Protein AF-A0A4R1M1G7-F1 (afdb_monomer_lite)

Structure (mmCIF, N/CA/C/O backbone):
data_AF-A0A4R1M1G7-F1
#
_entry.id   AF-A0A4R1M1G7-F1
#
loop_
_atom_site.group_PDB
_atom_site.id
_atom_site.type_symbol
_atom_site.label_atom_id
_atom_site.label_alt_id
_atom_site.label_comp_id
_atom_site.label_asym_id
_atom_site.label_entity_id
_atom_site.label_seq_id
_atom_site.pdbx_PDB_ins_code
_atom_site.Cartn_x
_atom_site.Cartn_y
_atom_site.Cartn_z
_atom_site.occupancy
_atom_site.B_iso_or_equiv
_atom_site.auth_seq_id
_atom_site.auth_comp_id
_atom_site.auth_asym_id
_atom_site.auth_atom_id
_atom_site.pdbx_PDB_model_num
ATOM 1 N N . MET A 1 1 ? -12.363 15.027 14.668 1.00 45.88 1 MET A N 1
ATOM 2 C CA . MET A 1 1 ? -13.048 14.377 13.526 1.00 45.88 1 MET A CA 1
ATOM 3 C C . MET A 1 1 ? -12.439 12.985 13.358 1.00 45.88 1 MET A C 1
ATOM 5 O O . MET A 1 1 ? -11.271 12.907 13.006 1.00 45.88 1 MET A O 1
ATOM 9 N N . LYS A 1 2 ? -13.139 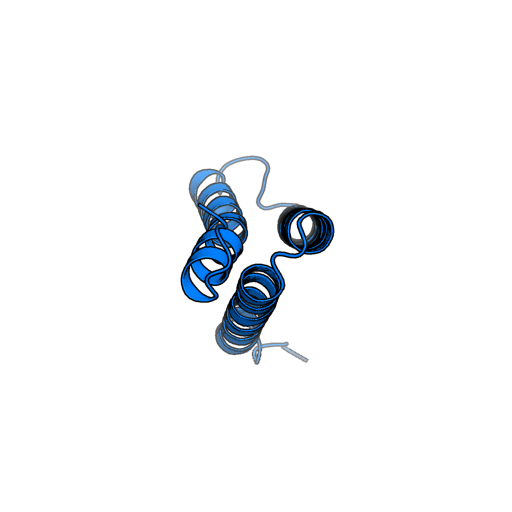11.892 13.710 1.00 56.38 2 LYS A N 1
ATOM 10 C CA . LYS A 1 2 ? -12.606 10.528 13.500 1.00 56.38 2 LYS A CA 1
ATOM 11 C C . LYS A 1 2 ? -12.505 10.292 11.987 1.00 56.38 2 LYS A C 1
ATOM 13 O O . LYS A 1 2 ? -13.529 10.260 11.309 1.00 56.38 2 LYS A O 1
ATOM 18 N N . ILE A 1 3 ? -11.290 10.151 11.458 1.00 61.41 3 ILE A N 1
ATOM 19 C CA . ILE A 1 3 ? -11.023 9.895 10.032 1.00 61.41 3 ILE A CA 1
ATOM 20 C C . ILE A 1 3 ? -11.295 8.408 9.738 1.00 61.41 3 ILE A C 1
ATOM 22 O O . ILE A 1 3 ? -10.386 7.626 9.470 1.00 61.41 3 ILE A O 1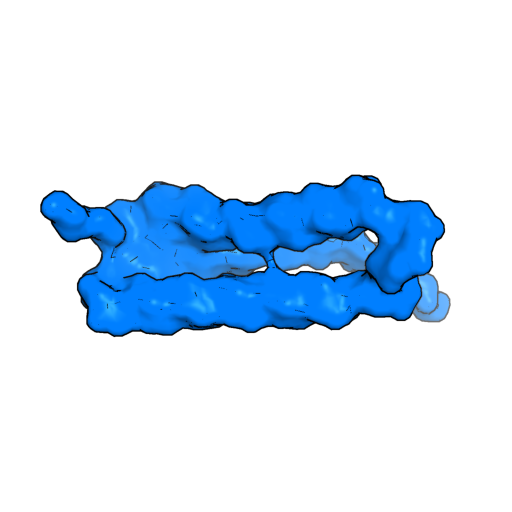
ATOM 26 N N . ASN A 1 4 ? -12.555 7.986 9.869 1.00 68.25 4 ASN A N 1
ATOM 27 C CA . ASN A 1 4 ? -13.000 6.612 9.622 1.00 68.25 4 ASN A CA 1
ATOM 28 C C . ASN A 1 4 ? -13.764 6.535 8.295 1.00 68.25 4 ASN A C 1
ATOM 30 O O . ASN A 1 4 ? -14.962 6.238 8.260 1.00 68.25 4 ASN A O 1
ATOM 34 N N . ASN A 1 5 ? -13.081 6.880 7.206 1.00 77.38 5 ASN A N 1
ATOM 35 C CA . ASN A 1 5 ? -13.670 6.891 5.877 1.00 77.38 5 ASN A CA 1
ATOM 36 C C . ASN A 1 5 ? -12.853 5.999 4.943 1.00 77.38 5 ASN A C 1
ATOM 38 O O . ASN A 1 5 ? -11.648 6.193 4.779 1.00 77.38 5 ASN A O 1
ATOM 42 N N . PHE A 1 6 ? -13.534 5.048 4.307 1.00 76.81 6 PHE A N 1
ATOM 43 C CA . PHE A 1 6 ? -12.944 4.086 3.378 1.00 76.81 6 PHE A CA 1
ATOM 44 C C . PHE A 1 6 ? -12.172 4.774 2.246 1.00 76.81 6 PHE A C 1
ATOM 46 O O . PHE A 1 6 ? -11.068 4.360 1.895 1.00 76.81 6 PHE A O 1
ATOM 53 N N . ILE A 1 7 ? -12.719 5.878 1.731 1.00 79.00 7 ILE A N 1
ATOM 54 C CA . ILE A 1 7 ? -12.100 6.667 0.660 1.00 79.00 7 ILE A CA 1
ATOM 55 C C . ILE A 1 7 ? -10.771 7.264 1.133 1.00 79.00 7 ILE A C 1
ATOM 57 O O . ILE A 1 7 ? -9.778 7.194 0.419 1.00 79.00 7 ILE A O 1
ATOM 61 N N . ILE A 1 8 ? -10.720 7.794 2.359 1.00 78.38 8 ILE A N 1
ATOM 62 C CA . ILE A 1 8 ? -9.501 8.407 2.904 1.00 78.38 8 ILE A CA 1
ATOM 63 C C . ILE A 1 8 ? -8.421 7.345 3.119 1.00 78.38 8 ILE A C 1
ATOM 65 O O . ILE A 1 8 ? -7.274 7.554 2.736 1.00 78.38 8 ILE A O 1
ATOM 69 N N . GLY A 1 9 ? -8.798 6.182 3.655 1.00 74.38 9 GLY A N 1
ATOM 70 C CA . GLY A 1 9 ? -7.895 5.036 3.746 1.00 74.38 9 GLY A CA 1
ATOM 71 C C . GLY A 1 9 ? -7.356 4.594 2.384 1.00 74.38 9 GLY A C 1
ATOM 72 O O . GLY A 1 9 ? -6.159 4.371 2.239 1.00 74.38 9 GLY A O 1
ATOM 73 N N . SER A 1 10 ? -8.214 4.549 1.364 1.00 76.75 10 SER A N 1
ATOM 74 C CA . SER A 1 10 ? -7.820 4.179 -0.002 1.00 76.75 10 SER A CA 1
ATOM 75 C C . SER A 1 10 ? -6.853 5.194 -0.622 1.00 76.75 10 SER A C 1
ATOM 77 O O . SER A 1 10 ? -5.851 4.813 -1.216 1.00 76.75 10 SER A O 1
ATOM 79 N N . VAL A 1 11 ? -7.093 6.495 -0.441 1.00 79.12 11 VAL A N 1
ATOM 80 C CA . VAL A 1 11 ? -6.173 7.536 -0.929 1.00 79.12 11 VAL A CA 1
ATOM 81 C C . VAL A 1 11 ? -4.819 7.419 -0.229 1.00 79.12 11 VAL A C 1
ATOM 83 O O . VAL A 1 11 ? -3.789 7.410 -0.893 1.00 79.12 11 VAL A O 1
ATOM 86 N N . ILE A 1 12 ? -4.804 7.249 1.095 1.00 77.50 12 ILE A N 1
ATOM 87 C CA . ILE A 1 12 ? -3.558 7.133 1.869 1.00 77.50 12 ILE A CA 1
ATOM 88 C C . ILE A 1 12 ? -2.783 5.859 1.502 1.00 77.50 12 ILE A C 1
ATOM 90 O O . ILE A 1 12 ? -1.562 5.906 1.358 1.00 77.50 12 ILE A O 1
ATOM 94 N N . GLY A 1 13 ? -3.477 4.737 1.291 1.00 74.75 13 GLY A N 1
ATOM 95 C CA . GLY A 1 13 ? -2.862 3.484 0.849 1.00 74.75 13 GLY A CA 1
ATOM 96 C C . GLY A 1 13 ? -2.239 3.565 -0.548 1.00 74.75 13 GLY A C 1
ATOM 97 O O . GLY A 1 13 ? -1.242 2.894 -0.800 1.00 74.75 13 GLY A O 1
ATOM 98 N N . ALA A 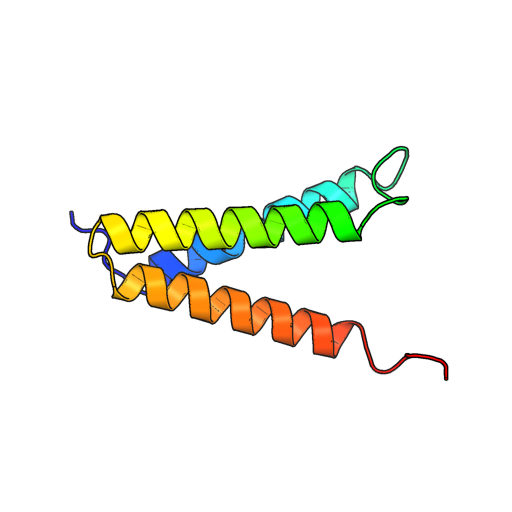1 14 ? -2.770 4.416 -1.434 1.00 74.88 14 ALA A N 1
ATOM 99 C CA . ALA A 1 14 ? -2.231 4.633 -2.778 1.00 74.88 14 ALA A CA 1
ATOM 100 C C . ALA A 1 14 ? -0.987 5.540 -2.806 1.00 74.88 14 ALA A C 1
ATOM 102 O O . ALA A 1 14 ? -0.159 5.420 -3.710 1.00 74.88 14 ALA A O 1
ATOM 103 N N . VAL A 1 15 ? -0.819 6.421 -1.813 1.00 78.69 15 VAL A N 1
ATOM 104 C CA . VAL A 1 15 ? 0.304 7.375 -1.763 1.00 78.69 15 VAL A CA 1
ATOM 105 C C . VAL A 1 15 ? 1.650 6.651 -1.699 1.00 78.69 15 VAL A C 1
ATOM 107 O O . VAL A 1 15 ? 2.582 7.023 -2.406 1.00 78.69 15 VAL A O 1
ATOM 110 N N . VAL A 1 16 ? 1.756 5.585 -0.904 1.00 73.06 16 VAL A N 1
ATOM 111 C CA . VAL A 1 16 ? 3.004 4.816 -0.752 1.00 73.06 16 VAL A CA 1
ATOM 112 C C . VAL A 1 16 ? 3.486 4.178 -2.063 1.00 73.06 16 VAL A C 1
ATOM 114 O O . VAL A 1 16 ? 4.617 4.461 -2.464 1.00 73.06 16 VAL A O 1
ATOM 117 N N . PRO A 1 17 ? 2.691 3.342 -2.762 1.00 71.38 17 PRO A N 1
ATOM 118 C CA . PRO A 1 17 ? 3.119 2.757 -4.028 1.00 71.38 17 PRO A CA 1
ATOM 119 C C . PRO A 1 17 ? 3.371 3.821 -5.103 1.00 71.38 17 PRO A C 1
ATOM 121 O O . PRO A 1 17 ? 4.299 3.664 -5.892 1.00 71.38 17 PRO A O 1
ATOM 124 N N . MET A 1 18 ? 2.624 4.931 -5.101 1.00 73.44 18 MET A N 1
ATOM 125 C CA . MET A 1 18 ? 2.846 6.038 -6.036 1.00 73.44 18 MET A CA 1
ATOM 126 C C . MET A 1 18 ? 4.182 6.753 -5.791 1.00 73.44 18 MET A C 1
ATOM 128 O O . MET A 1 18 ? 4.911 7.031 -6.741 1.00 73.44 18 MET A O 1
ATOM 132 N N . ILE A 1 19 ? 4.552 6.985 -4.527 1.00 75.00 19 ILE A N 1
ATOM 133 C CA . ILE A 1 19 ? 5.862 7.536 -4.154 1.00 75.00 19 ILE A CA 1
ATOM 134 C C . ILE A 1 19 ? 6.985 6.597 -4.604 1.00 75.00 19 ILE A C 1
ATOM 136 O O . ILE A 1 19 ? 7.958 7.058 -5.196 1.00 75.00 19 ILE A O 1
ATOM 140 N N . VAL A 1 20 ? 6.847 5.288 -4.376 1.00 71.75 20 VAL A N 1
ATOM 141 C CA . VAL A 1 20 ? 7.861 4.303 -4.788 1.00 71.75 20 VAL A CA 1
ATOM 142 C C . VAL A 1 20 ? 7.995 4.238 -6.309 1.00 71.75 20 VAL A C 1
ATOM 144 O O . VAL A 1 20 ? 9.115 4.231 -6.817 1.00 71.75 20 VAL A O 1
ATOM 147 N N . TYR A 1 21 ? 6.882 4.261 -7.040 1.00 71.25 21 TYR A N 1
ATOM 148 C CA . TYR A 1 21 ? 6.891 4.304 -8.500 1.00 71.25 21 TYR A CA 1
ATOM 149 C C . TYR A 1 21 ? 7.599 5.561 -9.031 1.00 71.25 21 TYR A C 1
ATOM 151 O O . TYR A 1 21 ? 8.487 5.459 -9.878 1.00 71.25 21 TYR A O 1
ATOM 159 N N . LEU A 1 22 ? 7.286 6.737 -8.473 1.00 73.00 22 LEU A N 1
ATOM 160 C CA . LEU A 1 22 ? 7.956 7.993 -8.826 1.00 73.00 22 LEU A CA 1
ATOM 161 C C . LEU A 1 22 ? 9.453 7.957 -8.491 1.00 73.00 22 LEU A C 1
ATOM 163 O O . LEU A 1 22 ? 10.269 8.377 -9.306 1.00 73.00 22 LEU A O 1
ATOM 167 N N . LEU A 1 23 ? 9.834 7.418 -7.330 1.00 70.56 23 LEU A N 1
ATOM 168 C CA . LEU A 1 23 ? 11.236 7.256 -6.928 1.00 70.56 23 LEU A CA 1
ATOM 169 C C . LEU A 1 23 ? 12.022 6.381 -7.907 1.00 70.56 23 LEU A C 1
ATOM 171 O O . LEU A 1 23 ? 13.152 6.736 -8.246 1.00 70.56 23 LEU A O 1
ATOM 175 N N . ILE A 1 24 ? 11.430 5.274 -8.367 1.00 69.31 24 ILE A N 1
ATOM 176 C CA . ILE A 1 24 ? 12.026 4.393 -9.380 1.00 69.31 24 ILE A CA 1
ATOM 177 C C . ILE A 1 24 ? 12.184 5.143 -10.705 1.00 69.31 24 ILE A C 1
ATOM 179 O O . ILE A 1 24 ? 13.267 5.117 -11.289 1.00 69.31 24 ILE A O 1
ATOM 183 N N . GLN A 1 25 ? 11.140 5.847 -11.148 1.00 69.81 25 GLN A N 1
ATOM 184 C CA . GLN A 1 25 ? 11.128 6.527 -12.442 1.00 69.81 25 GLN A CA 1
ATOM 185 C C . GLN A 1 25 ? 12.084 7.731 -12.499 1.00 69.81 25 GLN A C 1
ATOM 187 O O . GLN A 1 25 ? 12.747 7.939 -13.513 1.00 69.81 25 GLN A O 1
ATOM 192 N N . PHE A 1 26 ? 12.221 8.493 -11.409 1.00 68.88 26 PHE A N 1
ATOM 193 C CA . PHE A 1 26 ? 13.167 9.615 -11.330 1.00 68.88 26 PHE A CA 1
ATOM 194 C C . PHE A 1 26 ? 14.629 9.173 -11.154 1.00 68.88 26 PHE A C 1
ATOM 196 O O . PHE A 1 26 ? 15.534 9.917 -11.525 1.00 68.88 26 PHE A O 1
ATOM 203 N N . ASN A 1 27 ? 14.887 7.976 -10.614 1.00 66.19 27 ASN A N 1
ATOM 204 C CA . ASN A 1 27 ? 16.244 7.475 -10.354 1.00 66.19 27 ASN A CA 1
ATOM 205 C C . ASN A 1 27 ? 16.700 6.361 -11.309 1.00 66.19 27 ASN A C 1
ATOM 207 O O . ASN A 1 27 ? 17.634 5.619 -10.980 1.00 66.19 27 ASN A O 1
ATOM 211 N N . SER A 1 28 ? 16.114 6.262 -12.508 1.00 58.09 28 SER A N 1
ATOM 212 C CA . SER A 1 28 ? 16.537 5.300 -13.543 1.00 58.09 28 SER A CA 1
ATOM 213 C C . SER A 1 28 ? 18.024 5.391 -13.934 1.00 58.09 28 SER A C 1
ATOM 215 O O . SER A 1 28 ? 18.523 4.485 -14.592 1.00 58.09 28 SER A O 1
ATOM 217 N N . GLY A 1 29 ? 18.744 6.441 -13.518 1.00 54.00 29 GLY A N 1
ATOM 218 C CA . GLY A 1 29 ? 20.138 6.686 -13.884 1.00 54.00 29 GLY A CA 1
ATOM 219 C C . GLY A 1 29 ? 21.197 5.826 -13.184 1.00 54.00 29 GLY A C 1
ATOM 220 O O . GLY A 1 29 ? 22.036 5.279 -13.881 1.00 54.00 29 GLY A O 1
ATOM 221 N N . ASN A 1 30 ? 21.231 5.717 -11.843 1.00 56.78 30 ASN A N 1
ATOM 222 C CA . ASN A 1 30 ? 22.526 5.409 -11.191 1.00 56.78 30 ASN A CA 1
ATOM 223 C C . ASN A 1 30 ? 22.550 4.444 -9.985 1.00 56.78 30 ASN A C 1
ATOM 225 O O . ASN A 1 30 ? 23.633 3.991 -9.636 1.00 56.78 30 ASN A O 1
ATOM 229 N N . PHE A 1 31 ? 21.431 4.086 -9.341 1.00 54.81 31 PHE A N 1
ATOM 230 C CA . PHE A 1 31 ? 21.486 3.213 -8.139 1.00 54.81 31 PHE A CA 1
ATOM 231 C C . PHE A 1 31 ? 20.293 2.265 -7.955 1.00 54.81 31 PHE A C 1
ATOM 233 O O . PHE A 1 31 ? 20.414 1.220 -7.316 1.00 54.81 31 PHE A O 1
ATOM 240 N N . ILE A 1 32 ? 19.134 2.613 -8.515 1.00 54.66 32 ILE A N 1
ATOM 241 C CA . ILE A 1 32 ? 17.857 1.959 -8.205 1.00 54.66 32 ILE A CA 1
ATOM 242 C C . ILE A 1 32 ? 17.523 0.810 -9.173 1.00 54.66 32 ILE A C 1
ATOM 244 O O . ILE A 1 32 ? 16.875 -0.161 -8.780 1.00 54.66 32 ILE A O 1
ATOM 248 N N . ASN A 1 33 ? 18.067 0.838 -10.392 1.00 55.88 33 ASN A N 1
ATOM 249 C CA . ASN A 1 33 ? 17.819 -0.191 -11.407 1.00 55.88 33 ASN A CA 1
ATOM 250 C C . ASN A 1 33 ? 18.351 -1.587 -11.031 1.00 55.88 33 ASN A C 1
ATOM 252 O O . ASN A 1 33 ? 17.822 -2.588 -11.501 1.00 55.88 33 ASN A O 1
ATOM 256 N N . ASN A 1 34 ? 19.353 -1.679 -10.149 1.00 56.69 34 ASN A N 1
ATOM 257 C CA . ASN A 1 34 ? 19.953 -2.967 -9.785 1.00 56.69 34 ASN A CA 1
ATOM 258 C C . ASN A 1 34 ? 19.180 -3.734 -8.702 1.00 56.69 34 ASN A C 1
ATOM 260 O O . ASN A 1 34 ? 19.425 -4.927 -8.524 1.00 56.69 34 ASN A O 1
ATOM 264 N N . LYS A 1 35 ? 18.267 -3.091 -7.955 1.00 59.88 35 LYS A N 1
ATOM 265 C CA . LYS A 1 35 ? 17.478 -3.757 -6.898 1.00 59.88 35 LYS A CA 1
ATOM 266 C C . LYS A 1 35 ? 16.017 -3.279 -6.844 1.00 59.88 35 LYS A C 1
ATOM 268 O O . LYS A 1 35 ? 15.565 -2.844 -5.781 1.00 59.88 35 LYS A O 1
ATOM 273 N N . PRO A 1 36 ? 15.240 -3.423 -7.934 1.00 65.00 36 PRO A N 1
ATOM 274 C CA . PRO A 1 36 ? 13.821 -3.059 -7.946 1.00 65.00 36 PRO A CA 1
ATOM 275 C C . PRO A 1 36 ? 13.031 -3.792 -6.848 1.00 65.00 36 PRO A C 1
ATOM 277 O O . PRO A 1 36 ? 12.191 -3.195 -6.181 1.00 65.00 36 PRO A O 1
ATOM 280 N N . PHE A 1 37 ? 13.379 -5.053 -6.562 1.00 66.56 37 PHE A N 1
ATOM 281 C CA . PHE A 1 37 ? 12.767 -5.849 -5.490 1.00 66.56 37 PHE A CA 1
ATOM 282 C C . PHE A 1 37 ? 12.865 -5.218 -4.094 1.00 66.56 37 PHE A C 1
ATOM 284 O O . PHE A 1 37 ? 11.921 -5.327 -3.315 1.00 66.56 37 PHE A O 1
ATOM 291 N N . ALA A 1 38 ? 13.971 -4.542 -3.763 1.00 69.75 38 ALA A N 1
ATOM 292 C CA . ALA A 1 38 ? 14.144 -3.935 -2.441 1.00 69.75 38 ALA A CA 1
ATOM 293 C C . ALA A 1 38 ? 13.192 -2.745 -2.232 1.00 69.75 38 ALA A C 1
ATOM 295 O O . ALA A 1 38 ? 12.656 -2.557 -1.141 1.00 69.75 38 ALA A O 1
ATOM 296 N N . LEU A 1 39 ? 12.938 -1.975 -3.293 1.00 68.81 39 LEU A N 1
ATOM 297 C CA . LEU A 1 39 ? 12.011 -0.843 -3.265 1.00 68.81 39 LEU A CA 1
ATOM 298 C C . LEU A 1 39 ? 10.553 -1.295 -3.212 1.00 68.81 39 LEU A C 1
ATOM 300 O O . LEU A 1 39 ? 9.778 -0.735 -2.440 1.00 68.81 39 LEU A O 1
ATOM 304 N N . TYR A 1 40 ? 10.191 -2.348 -3.950 1.00 71.19 40 TYR A N 1
ATOM 305 C CA . TYR A 1 40 ? 8.875 -2.973 -3.802 1.00 71.19 40 TYR A CA 1
ATOM 306 C C . TYR A 1 40 ? 8.679 -3.547 -2.392 1.00 71.19 40 TYR A C 1
ATOM 308 O O . TYR A 1 40 ? 7.624 -3.348 -1.793 1.00 71.19 40 TYR A O 1
ATOM 316 N N . GLY A 1 41 ? 9.707 -4.178 -1.816 1.00 73.69 41 GLY A N 1
ATOM 317 C CA . GLY A 1 41 ? 9.685 -4.643 -0.426 1.00 73.69 41 GLY A CA 1
ATOM 318 C C . GLY A 1 41 ? 9.467 -3.506 0.580 1.00 73.69 41 GLY A C 1
ATOM 319 O O . GLY A 1 41 ? 8.651 -3.637 1.493 1.00 73.69 41 GLY A O 1
ATOM 320 N N . LEU A 1 42 ? 10.125 -2.359 0.380 1.00 75.94 42 LEU A N 1
ATOM 321 C CA . LEU A 1 42 ? 9.892 -1.147 1.174 1.00 75.94 42 LEU A CA 1
ATOM 322 C C . LEU A 1 42 ? 8.464 -0.609 1.019 1.00 75.94 42 LEU A C 1
ATOM 324 O O . LEU A 1 42 ? 7.858 -0.217 2.015 1.00 75.94 42 LEU A O 1
ATOM 328 N N . ALA A 1 43 ? 7.906 -0.631 -0.194 1.00 73.31 43 ALA A N 1
ATOM 329 C CA . ALA A 1 43 ? 6.519 -0.236 -0.438 1.00 73.31 43 ALA A CA 1
ATOM 330 C C . ALA A 1 43 ? 5.545 -1.100 0.373 1.00 73.31 43 ALA A C 1
ATOM 332 O O . ALA A 1 43 ? 4.655 -0.574 1.041 1.00 73.31 43 ALA A O 1
ATOM 333 N N . VAL A 1 44 ? 5.747 -2.422 0.360 1.00 76.88 44 VAL A N 1
ATOM 334 C CA . VAL A 1 44 ? 4.938 -3.381 1.125 1.00 76.88 44 VAL A CA 1
ATOM 335 C C . VAL A 1 44 ? 5.082 -3.142 2.629 1.00 76.88 44 VAL A C 1
ATOM 337 O O . VAL A 1 44 ? 4.077 -3.090 3.336 1.00 76.88 44 VAL A O 1
ATOM 340 N N . LEU A 1 45 ? 6.305 -2.931 3.125 1.00 80.50 45 LEU A N 1
ATOM 341 C CA . LEU A 1 45 ? 6.557 -2.633 4.540 1.00 80.50 45 LEU A CA 1
ATOM 342 C C . LEU A 1 45 ? 5.850 -1.357 5.002 1.00 80.50 45 LEU A C 1
ATOM 344 O O . LEU A 1 45 ? 5.198 -1.359 6.046 1.00 80.50 45 LEU A O 1
ATOM 348 N N . LEU A 1 46 ? 5.944 -0.279 4.224 1.00 80.94 46 LEU A N 1
ATOM 349 C CA . LEU A 1 46 ? 5.253 0.975 4.523 1.00 80.94 46 LEU A CA 1
ATOM 350 C C . LEU A 1 46 ? 3.732 0.796 4.501 1.00 80.94 46 LEU A C 1
ATOM 352 O O . LEU A 1 46 ? 3.044 1.321 5.375 1.00 80.94 46 LEU A O 1
ATOM 356 N N . ASN A 1 47 ? 3.210 0.011 3.559 1.00 81.88 47 ASN A N 1
ATOM 357 C CA . ASN A 1 47 ? 1.786 -0.296 3.479 1.00 81.88 47 ASN A CA 1
ATOM 358 C C . ASN A 1 47 ? 1.282 -1.034 4.733 1.00 81.88 47 ASN A C 1
ATOM 360 O O . ASN A 1 47 ? 0.287 -0.639 5.346 1.00 81.88 47 ASN A O 1
ATOM 364 N N . LEU A 1 48 ? 2.039 -2.037 5.190 1.00 80.38 48 LEU A N 1
ATOM 365 C CA . LEU A 1 48 ? 1.764 -2.760 6.434 1.00 80.38 48 LEU A CA 1
ATOM 366 C C . LEU A 1 48 ? 1.859 -1.857 7.671 1.00 80.38 48 LEU A C 1
ATOM 368 O O . LEU A 1 48 ? 1.060 -1.993 8.599 1.00 80.38 48 LEU A O 1
ATOM 372 N N . LEU A 1 49 ? 2.807 -0.917 7.696 1.00 83.69 49 LEU A N 1
ATOM 373 C CA . LEU A 1 49 ? 2.985 0.015 8.810 1.00 83.69 49 LEU A CA 1
ATOM 374 C C . LEU A 1 49 ? 1.822 1.012 8.903 1.00 83.69 49 LEU A C 1
ATOM 376 O O . LEU A 1 49 ? 1.303 1.255 9.994 1.00 83.69 49 LEU A O 1
ATOM 380 N N . ILE A 1 50 ? 1.353 1.510 7.757 1.00 79.56 50 ILE A N 1
ATOM 381 C CA . ILE A 1 50 ? 0.145 2.335 7.657 1.00 79.56 50 ILE A CA 1
ATOM 382 C C . ILE A 1 50 ? -1.074 1.548 8.139 1.00 79.56 50 ILE A C 1
ATOM 384 O O . ILE A 1 50 ? -1.804 2.030 9.005 1.00 79.56 50 ILE A O 1
ATOM 388 N N . MET A 1 51 ? -1.275 0.324 7.646 1.00 78.38 51 MET A N 1
ATOM 389 C CA . MET A 1 51 ? -2.369 -0.541 8.097 1.00 78.38 51 MET A CA 1
ATOM 390 C C . MET A 1 51 ? -2.329 -0.731 9.619 1.00 78.38 51 MET A C 1
ATOM 392 O O . MET A 1 51 ? -3.348 -0.554 10.289 1.00 78.38 51 MET A O 1
ATOM 396 N N . ARG A 1 52 ? -1.151 -1.028 10.182 1.00 81.62 52 ARG A N 1
ATOM 397 C CA . ARG A 1 52 ? -0.971 -1.205 11.629 1.00 81.62 52 ARG A CA 1
ATOM 398 C C . ARG A 1 52 ? -1.323 0.057 12.415 1.00 81.62 52 ARG A C 1
ATOM 400 O O . ARG A 1 52 ? -1.964 -0.053 13.457 1.00 81.62 52 ARG A O 1
ATOM 407 N N . TYR A 1 53 ? -0.960 1.233 11.908 1.00 82.44 53 TYR A N 1
ATOM 408 C CA . TYR A 1 53 ? -1.367 2.506 12.498 1.00 82.44 53 TYR A CA 1
ATOM 409 C C . TYR A 1 53 ? -2.897 2.654 12.475 1.00 82.44 53 TYR A C 1
ATOM 411 O O . TYR A 1 53 ? -3.505 2.844 13.522 1.00 82.44 53 TYR A O 1
ATOM 419 N N . PHE A 1 54 ? -3.555 2.468 11.327 1.00 80.12 54 PHE A N 1
ATOM 420 C CA . PHE A 1 54 ? -5.019 2.590 11.225 1.00 80.12 54 PHE A CA 1
ATOM 421 C C . PHE A 1 54 ? -5.784 1.614 12.132 1.00 80.12 54 PHE A C 1
ATOM 423 O O . PHE A 1 54 ? -6.796 2.000 12.722 1.00 80.12 54 PHE A O 1
ATOM 430 N N . PHE A 1 55 ? -5.294 0.382 12.290 1.00 75.88 55 PHE A N 1
ATOM 431 C CA . PHE A 1 55 ? -5.874 -0.581 13.231 1.00 75.88 55 PHE A CA 1
ATOM 432 C C . PHE A 1 55 ? -5.696 -0.162 14.692 1.00 75.88 55 PHE A C 1
ATOM 434 O O . PHE A 1 55 ? -6.617 -0.347 15.484 1.00 75.88 55 PHE A O 1
ATOM 441 N N . HIS A 1 56 ? -4.557 0.439 15.047 1.00 80.81 56 HIS A N 1
ATOM 442 C CA . HIS A 1 56 ? -4.302 0.909 16.409 1.00 80.81 56 HIS A CA 1
ATOM 443 C C . HIS A 1 56 ? -5.259 2.032 16.846 1.00 80.81 56 HIS A C 1
ATOM 445 O O . HIS A 1 56 ? -5.603 2.120 18.019 1.00 80.81 56 HIS A O 1
ATOM 451 N N . PHE A 1 57 ? -5.742 2.848 15.903 1.00 80.94 57 PHE A N 1
ATOM 452 C CA . PHE A 1 57 ? -6.705 3.928 16.161 1.00 80.94 57 PHE A CA 1
ATOM 453 C C . PHE A 1 57 ? -8.180 3.519 15.973 1.00 80.94 57 PHE A C 1
ATOM 455 O O . PHE A 1 57 ? -9.048 4.393 15.896 1.00 80.94 57 PHE A O 1
ATOM 462 N N . GLU A 1 58 ? -8.481 2.217 15.869 1.00 79.38 58 GLU A N 1
ATOM 463 C CA . GLU A 1 58 ? -9.836 1.681 15.619 1.00 79.38 58 GLU A CA 1
ATOM 464 C C . GLU A 1 58 ? -10.496 2.230 14.333 1.00 79.38 58 GLU A C 1
ATOM 466 O O . GLU A 1 58 ? -11.721 2.295 14.201 1.00 79.38 58 GLU A O 1
ATOM 471 N N . LEU A 1 59 ? -9.695 2.650 13.350 1.00 80.81 59 LEU A N 1
ATOM 472 C CA . LEU A 1 59 ? -10.174 3.236 12.095 1.00 80.81 59 LEU A CA 1
ATOM 473 C C . LEU A 1 59 ? -10.440 2.135 11.061 1.00 80.81 59 LEU A C 1
ATOM 475 O O . LEU A 1 59 ? -9.821 2.086 9.994 1.00 80.81 59 LEU A O 1
ATOM 479 N N . THR A 1 60 ? -11.364 1.230 11.388 1.00 78.69 60 THR A N 1
ATOM 480 C CA . THR A 1 60 ? -11.595 -0.022 10.651 1.00 78.69 60 THR A CA 1
ATOM 481 C C . THR A 1 60 ? -11.914 0.199 9.170 1.00 78.69 60 THR A C 1
ATOM 483 O O . THR A 1 60 ? -11.395 -0.528 8.326 1.00 78.69 60 THR A O 1
ATOM 486 N N . ARG A 1 61 ? -12.711 1.223 8.816 1.00 78.88 61 ARG A N 1
ATOM 487 C CA . ARG A 1 61 ? -13.062 1.492 7.405 1.00 78.88 61 ARG A CA 1
ATOM 488 C C . ARG A 1 61 ? -11.871 2.021 6.616 1.00 78.88 61 ARG A C 1
ATOM 490 O O . ARG A 1 61 ? -11.699 1.665 5.456 1.00 78.88 61 ARG A O 1
ATOM 497 N N . SER A 1 62 ? -11.044 2.855 7.239 1.00 81.62 62 SER A N 1
ATOM 498 C CA . SER A 1 62 ? -9.835 3.383 6.605 1.00 81.62 62 SER A CA 1
ATOM 499 C C . SER A 1 62 ? -8.804 2.268 6.395 1.00 81.62 62 SER A C 1
ATOM 501 O O . SER A 1 62 ? -8.248 2.156 5.307 1.00 81.62 62 SER A O 1
ATOM 503 N N . ALA A 1 63 ? -8.620 1.379 7.377 1.00 78.94 63 ALA A N 1
ATOM 504 C CA . ALA A 1 63 ? -7.759 0.204 7.227 1.00 78.94 63 ALA A CA 1
ATOM 505 C C . ALA A 1 63 ? -8.224 -0.716 6.081 1.00 78.94 63 ALA A C 1
ATOM 507 O O . ALA A 1 63 ? -7.410 -1.140 5.263 1.00 78.94 63 ALA A O 1
ATOM 508 N N . GLN A 1 64 ? -9.533 -0.966 5.968 1.00 83.94 64 GLN A N 1
ATOM 509 C CA . GLN A 1 64 ? -10.110 -1.723 4.849 1.00 83.94 64 GLN A CA 1
ATOM 510 C C . GLN A 1 64 ? -9.843 -1.056 3.492 1.00 83.94 64 GLN A C 1
ATOM 512 O O . GLN A 1 64 ? -9.525 -1.752 2.532 1.00 83.94 64 GLN A O 1
ATOM 517 N N . GLY A 1 65 ? -9.918 0.277 3.417 1.00 83.38 65 GLY A N 1
ATOM 518 C CA . GLY A 1 65 ? -9.584 1.037 2.207 1.00 83.38 65 GLY A CA 1
ATOM 519 C C . GLY A 1 65 ? -8.121 0.888 1.789 1.00 83.38 65 GLY A C 1
ATOM 520 O O . GLY A 1 65 ? -7.842 0.647 0.616 1.00 83.38 65 GLY A O 1
ATOM 521 N N . VAL A 1 66 ? -7.192 0.952 2.750 1.00 82.38 66 VAL A N 1
ATOM 522 C CA . VAL A 1 66 ? -5.755 0.723 2.504 1.00 82.38 66 VAL A CA 1
ATOM 523 C C . VAL A 1 66 ? -5.525 -0.682 1.941 1.00 82.38 66 VAL A C 1
ATOM 525 O O . VAL A 1 66 ? -4.838 -0.836 0.935 1.00 82.38 66 VAL A O 1
ATOM 528 N N . ILE A 1 67 ? -6.128 -1.713 2.535 1.00 83.44 67 ILE A N 1
ATOM 529 C CA . ILE A 1 67 ? -5.973 -3.095 2.053 1.00 83.44 67 ILE A CA 1
ATOM 530 C C . ILE A 1 67 ? -6.548 -3.238 0.642 1.00 83.44 67 ILE A C 1
ATOM 532 O O . ILE A 1 67 ? -5.887 -3.784 -0.240 1.00 83.44 67 ILE A O 1
ATOM 536 N N . PHE A 1 68 ? -7.756 -2.713 0.416 1.00 85.50 68 PHE A N 1
ATOM 537 C CA . PHE A 1 68 ? -8.444 -2.814 -0.866 1.00 85.50 68 PHE A CA 1
ATOM 538 C C . PHE A 1 68 ? -7.644 -2.163 -1.996 1.00 85.50 68 PHE A C 1
ATOM 540 O O . PHE A 1 68 ? -7.393 -2.804 -3.014 1.00 85.50 68 PHE A O 1
ATOM 547 N N . ILE A 1 69 ? -7.190 -0.919 -1.815 1.00 83.00 69 ILE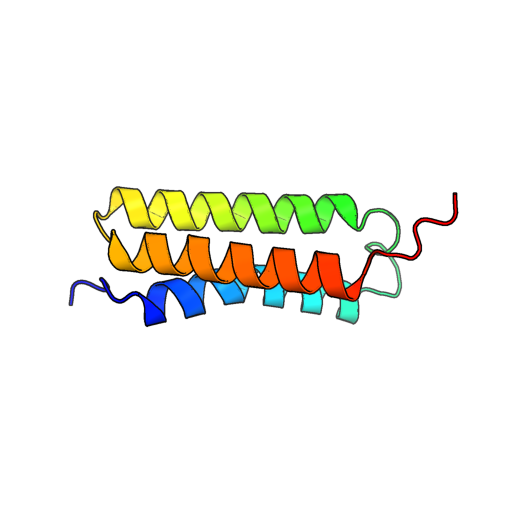 A N 1
ATOM 548 C CA . ILE A 1 69 ? -6.447 -0.219 -2.868 1.00 83.00 69 ILE A CA 1
ATOM 549 C C . ILE A 1 69 ? -5.102 -0.891 -3.153 1.00 83.00 69 ILE A C 1
ATOM 551 O O . ILE A 1 69 ? -4.687 -0.980 -4.304 1.00 83.00 69 ILE A O 1
ATOM 555 N N . THR A 1 70 ? -4.447 -1.421 -2.119 1.00 82.62 70 THR A N 1
ATOM 556 C CA . THR A 1 70 ? -3.170 -2.128 -2.258 1.00 82.62 70 THR A CA 1
ATOM 557 C C . THR A 1 70 ? -3.360 -3.406 -3.050 1.00 82.62 70 THR A C 1
ATOM 559 O O . THR A 1 70 ? -2.614 -3.659 -3.990 1.00 82.62 70 THR A O 1
ATOM 562 N N . PHE A 1 71 ? -4.412 -4.162 -2.736 1.00 84.50 71 PHE A N 1
ATOM 563 C CA . PHE A 1 71 ? -4.793 -5.34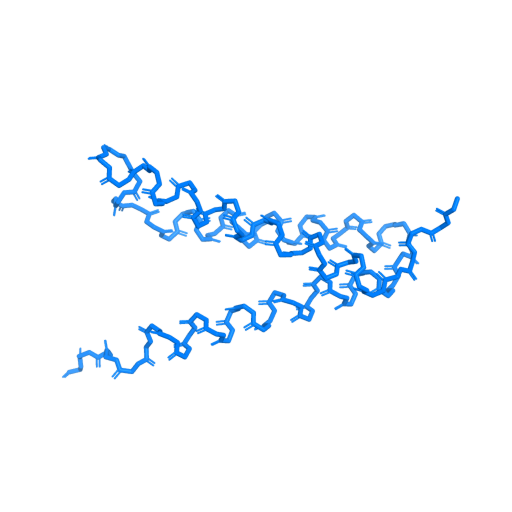6 -3.492 1.00 84.50 71 PHE A CA 1
ATOM 564 C C . PHE A 1 71 ? -5.084 -5.017 -4.963 1.00 84.50 71 PHE A C 1
ATOM 566 O O . PHE A 1 71 ? -4.561 -5.688 -5.850 1.00 84.50 71 PHE A O 1
ATOM 573 N N . VAL A 1 72 ? -5.853 -3.957 -5.234 1.00 86.56 72 VAL A N 1
ATOM 574 C CA . VAL A 1 72 ? -6.171 -3.515 -6.602 1.00 86.56 72 VAL A CA 1
ATOM 575 C C . VAL A 1 72 ? -4.912 -3.102 -7.367 1.00 86.56 72 VAL A C 1
ATOM 577 O O . VAL A 1 72 ? -4.744 -3.516 -8.510 1.00 86.56 72 VAL A O 1
ATOM 580 N N . ILE A 1 73 ? -4.003 -2.338 -6.753 1.00 79.06 73 ILE A N 1
ATOM 581 C CA . ILE A 1 73 ? -2.739 -1.921 -7.383 1.00 79.06 73 ILE A CA 1
ATOM 582 C C . ILE A 1 73 ? -1.841 -3.131 -7.648 1.00 79.06 73 ILE A C 1
ATOM 584 O O . ILE A 1 73 ? -1.286 -3.248 -8.737 1.00 79.06 73 ILE A O 1
ATOM 588 N N . THR A 1 74 ? -1.703 -4.049 -6.689 1.00 76.81 74 THR A N 1
ATOM 589 C CA . THR A 1 74 ? -0.921 -5.276 -6.881 1.00 76.81 74 THR A CA 1
ATOM 590 C C . THR A 1 74 ? -1.517 -6.143 -7.988 1.00 76.81 74 THR A C 1
ATOM 592 O O . THR A 1 74 ? -0.769 -6.604 -8.844 1.00 76.81 74 THR A O 1
ATOM 595 N N . MET A 1 75 ? -2.841 -6.319 -8.032 1.00 80.38 75 MET A N 1
ATOM 596 C CA . MET A 1 75 ? -3.519 -6.996 -9.143 1.00 80.38 75 MET A CA 1
ATOM 597 C C . MET A 1 75 ? -3.233 -6.291 -10.470 1.00 80.38 75 MET A C 1
ATOM 599 O O . MET A 1 75 ? -2.811 -6.943 -11.417 1.00 80.38 75 MET A O 1
ATOM 603 N N . ALA A 1 76 ? -3.397 -4.968 -10.536 1.00 80.19 76 ALA A N 1
ATOM 604 C CA . ALA A 1 76 ? -3.124 -4.194 -11.742 1.00 80.19 76 ALA A CA 1
ATOM 605 C C . ALA A 1 76 ? -1.666 -4.340 -12.204 1.00 80.19 76 ALA A C 1
ATOM 607 O O . ALA A 1 76 ? -1.427 -4.521 -13.392 1.00 80.19 76 ALA A O 1
ATOM 608 N N . LEU A 1 77 ? -0.697 -4.333 -11.284 1.00 69.88 77 LEU A N 1
ATOM 609 C CA . LEU A 1 77 ? 0.717 -4.569 -11.589 1.00 69.88 77 LEU A CA 1
ATOM 610 C C . LEU A 1 77 ? 0.972 -5.991 -12.099 1.00 69.88 77 LEU A C 1
ATOM 612 O O . LEU A 1 77 ? 1.670 -6.156 -13.097 1.00 69.88 77 LEU A O 1
ATOM 616 N N . LEU A 1 78 ? 0.394 -7.008 -11.453 1.00 69.88 78 LEU A N 1
ATOM 617 C CA . LEU A 1 78 ? 0.512 -8.403 -11.888 1.00 69.88 78 LEU A CA 1
ATOM 618 C C . LEU A 1 78 ? -0.062 -8.590 -13.298 1.00 69.88 78 LEU A C 1
ATOM 620 O O . LEU A 1 78 ? 0.605 -9.156 -14.163 1.00 69.88 78 LEU A O 1
ATOM 624 N N . PHE A 1 79 ? -1.255 -8.051 -13.555 1.00 77.69 79 PHE A N 1
ATOM 625 C CA . PHE A 1 79 ? -1.893 -8.116 -14.871 1.00 77.69 79 PHE A CA 1
ATOM 626 C C . PHE A 1 79 ? -1.202 -7.239 -15.922 1.00 77.69 79 PHE A C 1
ATOM 628 O O . PHE A 1 79 ? -1.206 -7.590 -17.098 1.00 77.69 79 PHE A O 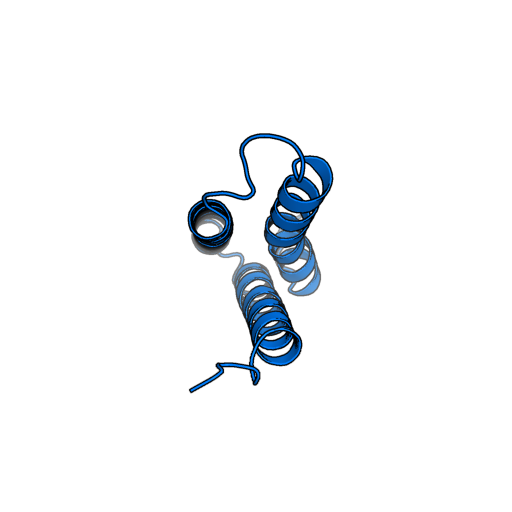1
ATOM 635 N N . SER A 1 80 ? -0.578 -6.129 -15.524 1.00 69.06 80 SER A N 1
ATOM 636 C CA . SER A 1 80 ? 0.161 -5.253 -16.439 1.00 69.06 80 SER A CA 1
ATOM 637 C C . SER A 1 80 ? 1.559 -5.781 -16.779 1.00 69.06 80 SER A C 1
ATOM 639 O O . SER A 1 80 ? 2.114 -5.365 -17.795 1.00 69.06 80 SER A O 1
ATOM 641 N N . GLY A 1 81 ? 2.152 -6.634 -15.936 1.00 63.25 81 GLY A N 1
ATOM 642 C CA . GLY A 1 81 ? 3.571 -6.998 -16.010 1.00 63.25 81 GLY A CA 1
ATOM 643 C C . GLY A 1 81 ? 3.882 -8.483 -16.209 1.00 63.25 81 GLY A C 1
ATOM 644 O O . GLY A 1 81 ? 5.047 -8.825 -16.399 1.00 63.25 81 GLY A O 1
ATOM 645 N N . SER A 1 82 ? 2.911 -9.399 -16.161 1.00 52.31 82 SER A N 1
ATOM 646 C CA . SER A 1 82 ? 3.206 -10.836 -16.283 1.00 52.31 82 SER A CA 1
ATOM 647 C C . SER A 1 82 ? 2.090 -11.643 -16.949 1.00 52.31 82 SER A C 1
ATOM 649 O O . SER A 1 82 ? 1.254 -12.246 -16.289 1.00 52.31 82 SER A O 1
ATOM 651 N N . PHE A 1 83 ? 2.176 -11.762 -18.276 1.00 48.03 83 PHE A N 1
ATOM 652 C CA . PHE A 1 83 ? 2.269 -13.090 -18.904 1.00 48.03 83 PHE A CA 1
ATOM 653 C C . PHE A 1 83 ? 3.307 -13.088 -20.046 1.00 48.03 83 PHE A C 1
ATOM 655 O O . PHE A 1 83 ? 3.083 -13.600 -21.136 1.00 48.03 83 PHE A O 1
ATOM 662 N N . LYS A 1 84 ? 4.468 -12.472 -19.791 1.00 42.09 84 LYS A N 1
ATOM 663 C CA . LYS A 1 84 ? 5.737 -12.796 -20.461 1.00 42.09 84 LYS A CA 1
ATOM 664 C C . LYS A 1 84 ? 6.713 -13.266 -19.389 1.00 42.09 84 LYS A C 1
ATOM 666 O O . LYS A 1 84 ? 7.666 -12.586 -19.032 1.00 42.09 84 LYS A O 1
ATOM 671 N N . ILE A 1 85 ? 6.377 -14.396 -18.782 1.00 52.25 85 ILE A N 1
ATOM 672 C CA . ILE A 1 85 ? 7.387 -15.243 -18.165 1.00 52.25 85 ILE A CA 1
ATOM 673 C C . ILE A 1 85 ? 7.815 -16.115 -19.340 1.00 52.25 85 ILE A C 1
ATOM 675 O O . ILE A 1 85 ? 7.093 -17.046 -19.686 1.00 52.25 85 ILE A O 1
ATOM 679 N N . ASP A 1 86 ? 8.868 -15.700 -20.049 1.00 45.19 86 ASP A N 1
ATOM 680 C CA . ASP A 1 86 ? 9.497 -16.555 -21.055 1.00 45.19 86 ASP A CA 1
ATOM 681 C C . ASP A 1 86 ? 9.966 -17.813 -20.309 1.00 45.19 86 ASP A C 1
ATOM 683 O O . ASP A 1 86 ? 10.890 -17.758 -19.492 1.00 45.19 86 ASP A O 1
ATOM 687 N N . MET A 1 87 ? 9.214 -18.896 -20.507 1.00 44.28 87 MET A N 1
ATOM 688 C CA . MET A 1 87 ? 9.542 -20.254 -20.085 1.00 44.28 87 MET A CA 1
ATOM 689 C C . MET A 1 87 ? 10.330 -20.940 -21.194 1.00 44.28 87 MET A C 1
ATOM 691 O O . MET A 1 87 ? 9.983 -20.714 -22.376 1.00 44.28 87 MET A O 1
#

Foldseek 3Di:
DLPLALVQLLVVLVVLVVVLVVVCVVPVDDPCVVCVVVSVVVSVVVLVVSLVVCVVSVSVSSSVSSVVNNVVVVVVCCVVPDPPPPD

Radius of gyration: 14.89 Å; chains: 1; bounding box: 36×35×38 Å

Sequence (87 aa):
MKINNFIIGSVIGAVVPMIVYLLIQFNSGNFINNKPFALYGLAVLLNLLIMRYFFHFELTRSAQGVIFITFVITMALLFSGSFKIDM

Secondary structure (DSSP, 8-state):
-----HHHHHHHHHHHHHHHHHHHHHTTTTTSTT-HHHHHHHHHHHHHHHHHHHHHTT-HHHHHHHHHHHHHHHHHHHHHH-S----

pLDDT: mean 71.91, std 10.87, range [42.09, 86.56]

Organism: NCBI:txid653929

=== Feature glossary ===
Key to the feature types in this record:

— What the protein is —

Primary structure: the covalent order of the twenty standard amino acids along the backbone. Two proteins with the same sequence will (almost always) fold to the same structure; two with 30% identity often share a fold but not the details.

Database cross-references. InterPro integrates a dozen domain/family signature databases into unified entries with residue-range hits. GO terms attach function/process/location labels with evidence codes. CATH codes position the fold in a four-level structural taxonomy. Organism is the NCBI-taxonomy species name.

— Where its atoms are —

The mmCIF block holds the 3D Cartesian coordinates of each backbone atom (N, Cα, C, O) in ångströms. mmCIF is the PDB's canonical archive format — a tagged-loop text representation of the atomic model.

Six rendered views show the 3D structure from the faces of a cube — i.e. along ±x, ±y, ±z. Rendering representation is drawn randomly per protein from cartoon (secondary-structure ribbons), sticks (backbone bonds), or molecular surface; coloring is either N→C rainbow (blue at the N-terminus through red at the C-terminus) or one color per chain.

— Local backbone conformation —

DSSP 8-state secondary structure assigns each residue one of H (α-helix), G (3₁₀-helix), I (π-helix), E (extended β-strand), B (isolated β-bridge), T (hydrogen-bonded turn), S (bend), or '-' (coil). The assignment is computed from backbone hydrogen-bond geometry via the Kabsch–Sander algorithm.

P-SEA three-state annotation labels each residue as helix, strand, or coil based purely on the geometry of the Cα trace. It serves as a fallback when the full backbone (and thus DSSP) is unavailable.

The φ/ψ torsion pair specifies the backbone conformation at each residue. φ rotates about the N–Cα bond, ψ about the Cα–C bond. Steric clashes forbid most of the (φ, ψ) plane — the allowed regions (α-helix basin, β-sheet basin, left-handed helix) are the Ramachandran-allowed regions.

— Global shape and packing —

The geometric summary reports three shape descriptors. Rg (radius of gyration) measures how spread out the Cα atoms are about their centre of mass; compact globular proteins have small Rg, elongated or unfolded ones large. Cα contacts (<8 Å, |i−j|>4) count long-range residue pairs in spatial proximity — high for tightly packed folds, near zero for rods or random coil. The bounding-box extents give the protein's footprint along x, y, z in Å.

Accessible surface area quantifies burial. A residue with SASA near zero is packed into the hydrophobic core; one with SASA >100 Å² sits on the surface. Computed here via the Shrake–Rupley numerical algorithm with a 1.4 Å probe.

Plot images: a contact map (which residues are close in 3D, as an N×N binary image), a Ramachandran scatter (backbone torsion angles, revealing secondary-structure composition at a glance), and — for AlphaFold structures — a PAE heatmap (pairwise prediction confidence).

— Structural neighborhood —

The Foldseek 3Di string encodes local tertiary geometry as a 20-letter alphabet — one character per residue — derived from the relative positions of nearby Cα atoms. Unlike the amino-acid sequence, 3Di is a direct function of the 3D structure, so two proteins with the same fold have similar 3Di strings even at low sequence identity.

Nearest PDB neighbors are the top structural matches found by Foldseek when searching this structure against the entire Protein Data Bank. Each hit reports a TM-score (0 to 1; >0.5 almost always implies the same fold) and an E-value. These are *structural* homologs — they may share no detectable sequence similarity.

— Confidence and disorder —

For AlphaFold models, the B-factor field carries pLDDT — the model's own estimate of local accuracy on a 0–100 scale. Regions with pLDDT<50 should be treated as essentially unmodeled; they often correspond to intrinsically disordered segments.

B-factor (Debye–Waller factor) reflects atomic displacement in the crystal lattice. It is an experimental observable (units Å²), not a prediction; low values mean the atom is pinned down, high values mean it moves or is heterogeneous across the crystal.

Predicted aligned error is AlphaFold's pairwise confidence. Unlike pLDDT (per-residue), PAE is per-residue-pair and captures whether two parts of the structure are correctly placed relative to each other. Units are ångströms of expected positional error.